Protein AF-A0A086MBV5-F1 (afdb_monomer)

Sequence (169 aa):
MARLFRSCCGSMPFGMGSEASQTHRSSRSASSKTVSSSSSEESWESSDAGDAEKSGGDYQPPNDTQVQLLAKRWIGHVQQRAAKIWSREQVMQMFETIARSVNFTEDPILGDPSPSAPCVQWHGDISQQQGLPVLLIQKPNNPSPTSTYVCRVLAFLFADDASLKLLKQ

Structure (mmCIF, N/CA/C/O backbone):
data_AF-A0A086MBV5-F1
#
_entry.id   AF-A0A086MBV5-F1
#
loop_
_atom_site.group_PDB
_atom_site.id
_atom_site.type_symbol
_atom_site.label_atom_id
_atom_site.label_alt_id
_atom_site.label_comp_id
_atom_site.label_asym_id
_atom_site.label_entity_id
_atom_site.label_seq_id
_atom_site.pdbx_PDB_ins_code
_atom_site.Cartn_x
_atom_site.Cartn_y
_atom_site.Cartn_z
_atom_site.occupancy
_atom_site.B_iso_or_equiv
_atom_site.auth_seq_id
_atom_site.auth_comp_id
_atom_site.auth_asym_id
_atom_site.auth_atom_id
_atom_site.pdbx_PDB_model_num
ATOM 1 N N . MET A 1 1 ? 26.807 17.600 -9.103 1.00 39.59 1 MET A N 1
ATOM 2 C CA . MET A 1 1 ? 25.678 17.403 -8.164 1.00 39.59 1 MET A CA 1
ATOM 3 C C . MET A 1 1 ? 25.469 15.906 -7.994 1.00 39.59 1 MET A C 1
ATOM 5 O O . MET A 1 1 ? 24.856 15.286 -8.852 1.00 39.59 1 MET A O 1
ATOM 9 N N . ALA A 1 2 ? 26.065 15.314 -6.960 1.00 33.62 2 ALA A N 1
ATOM 10 C CA . ALA A 1 2 ? 25.964 13.881 -6.702 1.00 33.62 2 ALA A CA 1
ATOM 11 C C . ALA A 1 2 ? 24.608 13.575 -6.049 1.00 33.62 2 ALA A C 1
ATOM 13 O O . ALA A 1 2 ? 24.299 14.107 -4.985 1.00 33.62 2 ALA A O 1
ATOM 14 N N . ARG A 1 3 ? 23.784 12.754 -6.707 1.00 42.66 3 ARG A N 1
ATOM 15 C CA . ARG A 1 3 ? 22.568 12.195 -6.109 1.00 42.66 3 ARG A CA 1
ATOM 16 C C . ARG A 1 3 ? 22.988 10.954 -5.331 1.00 42.66 3 ARG A C 1
ATOM 18 O O . ARG A 1 3 ? 23.407 9.967 -5.926 1.00 42.66 3 ARG A O 1
ATOM 25 N N . LEU A 1 4 ? 22.947 11.043 -4.006 1.00 44.50 4 LEU A N 1
ATOM 26 C CA . LEU A 1 4 ? 23.199 9.913 -3.120 1.00 44.50 4 LEU A CA 1
ATOM 27 C C . LEU A 1 4 ? 22.003 8.961 -3.209 1.00 44.50 4 LEU A C 1
ATOM 29 O O . LEU A 1 4 ? 20.923 9.268 -2.714 1.00 44.50 4 LEU A O 1
ATOM 33 N N . PHE A 1 5 ? 22.203 7.820 -3.862 1.00 46.66 5 PHE A N 1
ATOM 34 C CA . PHE A 1 5 ? 21.273 6.699 -3.840 1.00 46.66 5 PHE A CA 1
ATOM 35 C C . PHE A 1 5 ? 21.596 5.836 -2.621 1.00 46.66 5 PHE A C 1
ATOM 37 O O . PHE A 1 5 ? 22.710 5.333 -2.490 1.00 46.66 5 PHE A O 1
ATOM 44 N N . ARG A 1 6 ? 20.630 5.672 -1.716 1.00 47.72 6 ARG A N 1
ATOM 45 C CA . ARG A 1 6 ? 20.690 4.661 -0.659 1.00 47.72 6 ARG A CA 1
ATOM 46 C C . ARG A 1 6 ? 19.580 3.650 -0.904 1.00 47.72 6 ARG A C 1
ATOM 48 O O . ARG A 1 6 ? 18.407 3.996 -0.850 1.00 47.72 6 ARG A O 1
ATOM 55 N N . SER A 1 7 ? 19.985 2.413 -1.177 1.00 41.12 7 SER A N 1
ATOM 56 C CA . SER A 1 7 ? 19.135 1.233 -1.045 1.00 41.12 7 SER A CA 1
ATOM 57 C C . SER A 1 7 ? 18.804 1.061 0.439 1.00 41.12 7 SER A C 1
ATOM 59 O O . SER A 1 7 ? 19.705 0.991 1.278 1.00 41.12 7 SER A O 1
ATOM 61 N N . CYS A 1 8 ? 17.519 1.078 0.778 1.00 47.91 8 CYS A N 1
ATOM 62 C CA . CYS A 1 8 ? 17.040 1.003 2.154 1.00 47.91 8 CYS A CA 1
ATOM 63 C C . CYS A 1 8 ? 16.626 -0.429 2.507 1.00 47.91 8 CYS A C 1
ATOM 65 O O . CYS A 1 8 ? 15.453 -0.705 2.731 1.00 47.91 8 CYS A O 1
ATO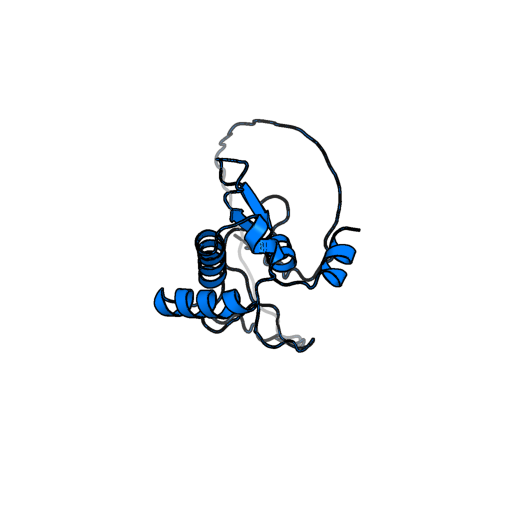M 67 N N . CYS A 1 9 ? 17.605 -1.325 2.620 1.00 49.25 9 CYS A N 1
ATOM 68 C CA . CYS A 1 9 ? 17.481 -2.509 3.467 1.00 49.25 9 CYS A CA 1
ATOM 69 C C . CYS A 1 9 ? 18.239 -2.216 4.767 1.00 49.25 9 CYS A C 1
ATOM 71 O O . CYS A 1 9 ? 19.453 -2.383 4.842 1.00 49.25 9 CYS A O 1
ATOM 73 N N . GLY A 1 10 ? 17.539 -1.699 5.778 1.00 36.69 10 GLY A N 1
ATOM 74 C CA . GLY A 1 10 ? 18.135 -1.404 7.079 1.00 36.69 10 GLY A CA 1
ATOM 75 C C . GLY A 1 10 ? 17.076 -1.095 8.131 1.00 36.69 10 GLY A C 1
ATOM 76 O O . GLY A 1 10 ? 16.299 -0.162 7.961 1.00 36.69 10 GLY A O 1
ATOM 77 N N . SER A 1 11 ? 17.057 -1.926 9.176 1.00 43.25 11 SER A N 1
ATOM 78 C CA . SER A 1 11 ? 16.317 -1.861 10.443 1.00 43.25 11 SER A CA 1
ATOM 79 C C . SER A 1 11 ? 15.465 -0.615 10.704 1.00 43.25 11 SER A C 1
ATOM 81 O O . SER A 1 11 ? 15.981 0.493 10.835 1.00 43.25 11 SER A O 1
ATOM 83 N N . MET A 1 12 ? 14.158 -0.820 10.907 1.00 51.97 12 MET A N 1
ATOM 84 C CA . MET A 1 12 ? 13.268 0.216 11.437 1.00 51.97 12 MET A CA 1
ATOM 85 C C . MET A 1 12 ? 13.680 0.591 12.873 1.00 51.97 12 MET A C 1
ATOM 87 O O . MET A 1 12 ? 13.703 -0.293 13.731 1.00 51.97 12 MET A O 1
ATOM 91 N N . PRO A 1 13 ? 13.937 1.873 13.189 1.00 50.38 13 PRO A N 1
ATOM 92 C CA . PRO A 1 13 ? 14.032 2.319 14.566 1.00 50.38 13 PRO A CA 1
ATOM 93 C C . PRO A 1 13 ? 12.626 2.690 15.052 1.00 50.38 13 PRO A C 1
ATOM 95 O O . PRO A 1 13 ? 12.074 3.736 14.705 1.00 50.38 13 PRO A O 1
ATOM 98 N N . PHE A 1 14 ? 12.028 1.834 15.877 1.00 46.91 14 PHE A N 1
ATOM 99 C CA . PHE A 1 14 ? 10.990 2.284 16.798 1.00 46.91 14 PHE A CA 1
ATOM 100 C C . PHE A 1 14 ? 11.677 3.135 17.873 1.00 46.91 14 PHE A C 1
ATOM 102 O O . PHE A 1 14 ? 12.350 2.616 18.757 1.00 46.91 14 PHE A O 1
ATOM 109 N N . GLY A 1 15 ? 11.569 4.458 17.747 1.00 34.94 15 GLY A N 1
ATOM 110 C CA . GLY A 1 15 ? 12.156 5.420 18.676 1.00 34.94 15 GLY A CA 1
ATOM 111 C C . GLY A 1 15 ? 11.220 6.603 18.892 1.00 34.94 15 GLY A C 1
ATOM 112 O O . GLY A 1 15 ? 10.938 7.361 17.969 1.00 34.94 15 GLY A O 1
ATOM 113 N N . MET A 1 16 ? 10.716 6.710 20.117 1.00 42.84 16 MET A N 1
ATOM 114 C CA . MET A 1 16 ? 9.857 7.770 20.643 1.00 42.84 16 MET A CA 1
ATOM 115 C C . MET A 1 16 ? 10.677 9.062 20.819 1.00 42.84 16 MET A C 1
ATOM 117 O O . MET A 1 16 ? 11.766 9.009 21.384 1.00 42.84 16 MET A O 1
ATOM 121 N N . GLY A 1 17 ? 10.179 10.216 20.365 1.00 34.12 17 GLY A N 1
ATOM 122 C CA . GLY A 1 17 ? 10.874 11.494 20.549 1.00 34.12 17 GLY A CA 1
ATOM 123 C C . GLY A 1 17 ? 9.987 12.703 20.263 1.00 34.12 17 GLY A C 1
ATOM 124 O O . GLY A 1 17 ? 9.521 12.884 19.141 1.00 34.12 17 GLY A O 1
ATOM 125 N N . SER A 1 18 ? 9.735 13.486 21.309 1.00 37.81 18 SER A N 1
ATOM 126 C CA . SER A 1 18 ? 8.906 14.691 21.352 1.00 37.81 18 SER A CA 1
ATOM 127 C C . SER A 1 18 ? 9.547 15.921 20.692 1.00 37.81 18 SER A C 1
ATOM 129 O O . SER A 1 18 ? 10.763 16.047 20.663 1.00 37.81 18 SER A O 1
ATOM 131 N N . GLU A 1 19 ? 8.661 16.827 20.259 1.00 36.31 19 GLU A N 1
ATOM 132 C CA . GLU A 1 19 ? 8.726 18.301 20.313 1.00 36.31 19 GLU A CA 1
ATOM 133 C C . GLU A 1 19 ? 9.969 19.043 19.778 1.00 36.31 19 GLU A C 1
ATOM 135 O O . GLU A 1 19 ? 11.068 18.923 20.302 1.00 36.31 19 GLU A O 1
ATOM 140 N N . ALA A 1 20 ? 9.756 19.923 18.792 1.00 36.28 20 ALA A N 1
ATOM 141 C CA . ALA A 1 20 ? 9.983 21.373 18.915 1.00 36.28 20 ALA A CA 1
ATOM 142 C C . ALA A 1 20 ? 10.005 22.039 17.529 1.00 36.28 20 ALA A C 1
ATOM 144 O O . ALA A 1 20 ? 10.805 21.718 16.652 1.00 36.28 20 ALA A O 1
ATOM 145 N N . SER A 1 21 ? 9.114 23.012 17.363 1.00 40.38 21 SER A N 1
ATOM 146 C CA . SER A 1 21 ? 9.119 24.014 16.300 1.00 40.38 21 SER A CA 1
ATOM 147 C C . SER A 1 21 ? 10.435 24.792 16.288 1.00 40.38 21 SER A C 1
ATOM 149 O O . SER A 1 21 ? 10.862 25.243 17.347 1.00 40.38 21 SER A O 1
ATOM 151 N N . GLN A 1 22 ? 11.020 25.050 15.112 1.00 37.84 22 GLN A N 1
ATOM 152 C CA . GLN A 1 22 ? 11.966 26.157 14.938 1.00 37.84 22 GLN A CA 1
ATOM 153 C C . GLN A 1 22 ? 12.097 26.609 13.474 1.00 37.84 22 GLN A C 1
ATOM 155 O O . GLN A 1 22 ? 12.186 25.821 12.537 1.00 37.84 22 GLN A O 1
ATOM 160 N N . THR A 1 23 ? 12.066 27.929 13.321 1.00 40.44 23 THR A N 1
ATOM 161 C CA . THR A 1 23 ? 11.995 28.751 12.109 1.00 40.44 23 THR A CA 1
ATOM 162 C C . THR A 1 23 ? 13.334 29.434 11.831 1.00 40.44 23 THR A C 1
ATOM 164 O O . THR A 1 23 ? 13.673 30.320 12.601 1.00 40.44 23 THR A O 1
ATOM 167 N N . HIS A 1 24 ? 14.040 29.173 10.723 1.00 32.94 24 HIS A N 1
ATOM 168 C CA . HIS A 1 24 ? 15.132 30.046 10.227 1.00 32.94 24 HIS A CA 1
ATOM 169 C C . HIS A 1 24 ? 15.239 29.885 8.694 1.00 32.94 24 HIS A C 1
ATOM 171 O O . HIS A 1 24 ? 15.395 28.773 8.210 1.00 32.94 24 HIS A O 1
ATOM 177 N N . ARG A 1 25 ? 14.864 30.865 7.860 1.00 31.78 25 ARG A N 1
ATOM 178 C CA . ARG A 1 25 ? 15.499 32.151 7.485 1.00 31.78 25 ARG A CA 1
ATOM 179 C C . ARG A 1 25 ? 16.724 31.989 6.566 1.00 31.78 25 ARG A C 1
ATOM 181 O O . ARG A 1 25 ? 17.754 31.460 6.956 1.00 31.78 25 ARG A O 1
ATOM 188 N N . SER A 1 26 ? 16.557 32.507 5.349 1.00 37.03 26 SER A N 1
ATOM 189 C CA . SER A 1 26 ? 17.490 32.558 4.221 1.00 37.03 26 SER A CA 1
ATOM 190 C C . SER A 1 26 ? 18.769 33.359 4.479 1.00 37.03 26 SER A C 1
ATOM 192 O O . SER A 1 26 ? 18.725 34.411 5.118 1.00 37.03 26 SER A O 1
ATOM 194 N N . SER A 1 27 ? 19.861 32.970 3.815 1.00 40.00 27 SER A N 1
ATOM 195 C CA . SER A 1 27 ? 20.964 33.871 3.460 1.00 40.00 27 SER A CA 1
ATOM 196 C C . SER A 1 27 ? 21.623 33.461 2.133 1.00 40.00 27 SER A C 1
ATOM 198 O O . SER A 1 27 ? 21.818 32.288 1.831 1.00 40.00 27 SER A O 1
ATOM 200 N N . ARG A 1 28 ? 21.896 34.483 1.313 1.00 40.91 28 ARG A N 1
ATOM 201 C CA . ARG A 1 28 ? 22.626 34.459 0.03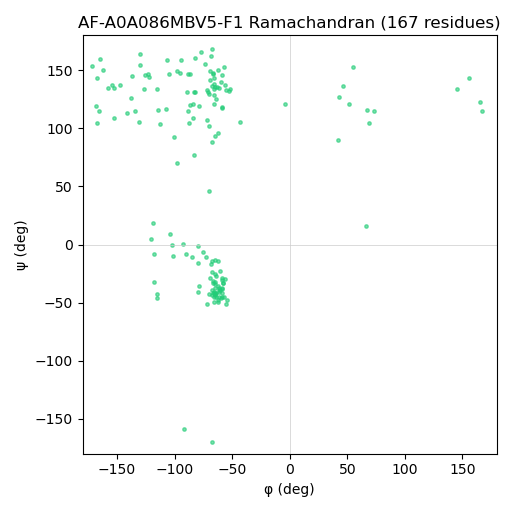7 1.00 40.91 28 ARG A CA 1
ATOM 202 C C . ARG A 1 28 ? 24.073 34.877 0.318 1.00 40.91 28 ARG A C 1
ATOM 204 O O . ARG A 1 28 ? 24.265 35.781 1.129 1.00 40.91 28 ARG A O 1
ATOM 211 N N . SER A 1 29 ? 25.041 34.369 -0.440 1.00 35.47 29 SER A N 1
ATOM 212 C CA . SER A 1 29 ? 26.327 35.050 -0.661 1.00 35.47 29 SER A CA 1
ATOM 213 C C . SER A 1 29 ? 27.057 34.488 -1.885 1.00 35.47 29 SER A C 1
ATOM 215 O O . SER A 1 29 ? 26.847 33.351 -2.298 1.00 35.47 29 SER A O 1
ATOM 217 N N . ALA A 1 30 ? 27.828 35.369 -2.518 1.00 35.72 30 ALA A N 1
ATOM 218 C CA . ALA A 1 30 ? 28.318 35.301 -3.886 1.00 35.72 30 ALA A CA 1
ATOM 219 C C . ALA A 1 30 ? 29.820 34.963 -3.987 1.00 35.72 30 ALA A C 1
ATOM 221 O O . ALA A 1 30 ? 30.577 35.232 -3.064 1.00 35.72 30 ALA A O 1
ATOM 222 N N . SER A 1 31 ? 30.195 34.458 -5.170 1.00 36.84 31 SER A N 1
ATOM 223 C CA . SER A 1 31 ? 31.417 34.692 -5.967 1.00 36.84 31 SER A CA 1
ATOM 224 C C . SER A 1 31 ? 32.806 34.753 -5.311 1.00 36.84 31 SER A C 1
ATOM 226 O O . SER A 1 31 ? 33.100 35.682 -4.568 1.00 36.84 31 SER A O 1
ATOM 228 N N . SER A 1 32 ? 33.752 33.944 -5.816 1.00 37.34 32 SER A N 1
ATOM 229 C CA . SER A 1 32 ? 35.041 34.424 -6.378 1.00 37.34 32 SER A CA 1
ATOM 230 C C . SER A 1 32 ? 35.844 33.306 -7.078 1.00 37.34 32 SER A C 1
ATOM 232 O O . SER A 1 32 ? 35.654 32.123 -6.821 1.00 37.34 32 SER A O 1
ATOM 234 N N . LYS A 1 33 ? 36.673 33.733 -8.040 1.00 38.34 33 LYS A N 1
ATOM 235 C CA . LYS A 1 33 ? 37.455 32.997 -9.058 1.00 38.34 33 LYS A CA 1
ATOM 236 C C . LYS A 1 33 ? 38.895 32.720 -8.589 1.00 38.34 33 LYS A C 1
ATOM 238 O O . LYS A 1 33 ? 39.366 33.542 -7.819 1.00 38.34 33 LYS A O 1
ATOM 243 N N . THR A 1 34 ? 39.579 31.719 -9.182 1.00 31.58 34 THR A N 1
ATOM 244 C CA . THR A 1 34 ? 40.948 31.735 -9.814 1.00 31.58 34 THR A CA 1
ATOM 245 C C . THR A 1 34 ? 41.435 30.283 -10.070 1.00 31.58 34 THR A C 1
ATOM 247 O O . THR A 1 34 ? 41.356 29.487 -9.145 1.00 31.58 34 THR A O 1
ATOM 250 N N . VAL A 1 35 ? 41.631 29.809 -11.321 1.00 36.59 35 VAL A N 1
ATOM 251 C CA . VAL A 1 35 ? 42.896 29.593 -12.114 1.00 36.59 35 VAL A CA 1
ATOM 252 C C . VAL A 1 35 ? 44.036 28.892 -11.323 1.00 36.59 35 VAL A C 1
ATOM 254 O O . VAL A 1 35 ? 44.245 29.264 -10.181 1.00 36.59 35 VAL A O 1
ATOM 257 N N . SER A 1 36 ? 44.833 27.901 -11.759 1.00 37.34 36 SER A N 1
ATOM 258 C CA . SER A 1 36 ? 45.232 27.315 -13.056 1.00 37.34 36 SER A CA 1
ATOM 259 C C . SER A 1 36 ? 45.904 25.940 -12.818 1.00 37.34 36 SER A C 1
ATOM 261 O O . SER A 1 36 ? 46.474 25.731 -11.751 1.00 37.34 36 SER A O 1
ATOM 263 N N . SER A 1 37 ? 45.960 25.074 -13.837 1.00 36.22 37 SER A N 1
ATOM 264 C CA . SER A 1 37 ? 47.166 24.379 -14.359 1.00 36.22 37 SER A CA 1
ATOM 265 C C . SER A 1 37 ? 46.856 22.962 -14.861 1.00 36.22 37 SER A C 1
ATOM 267 O O . SER A 1 37 ? 46.124 22.198 -14.242 1.00 36.22 37 SER A O 1
ATOM 269 N N . SER A 1 38 ? 47.382 22.663 -16.044 1.00 35.66 38 SER A N 1
ATOM 270 C CA . SER A 1 38 ? 47.115 21.488 -16.870 1.00 35.66 38 SER A CA 1
ATOM 271 C C . SER A 1 38 ? 48.434 20.974 -17.440 1.00 35.66 38 SER A C 1
ATOM 273 O O . SER A 1 38 ? 49.146 21.771 -18.046 1.00 35.66 38 SER A O 1
ATOM 275 N N . SER A 1 39 ? 48.713 19.687 -17.218 1.00 34.50 39 SER A N 1
ATOM 276 C CA . SER A 1 39 ? 49.613 18.729 -17.908 1.00 34.50 39 SER A CA 1
ATOM 277 C C . SER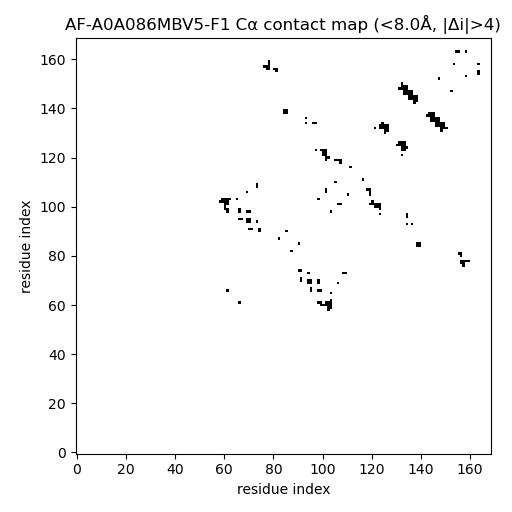 A 1 39 ? 49.959 17.649 -16.866 1.00 34.50 39 SER A C 1
ATOM 279 O O . SER A 1 39 ? 50.098 17.986 -15.698 1.00 34.50 39 SER A O 1
ATOM 281 N N . SER A 1 40 ? 50.111 16.357 -17.130 1.00 32.47 40 SER A N 1
ATOM 282 C CA . SER A 1 40 ? 50.319 15.608 -18.363 1.00 32.47 40 SER A CA 1
ATOM 283 C C . SER A 1 40 ? 50.098 14.113 -18.057 1.00 32.47 40 SER A C 1
ATOM 285 O O . SER A 1 40 ? 50.477 13.659 -16.983 1.00 32.47 40 SER A O 1
ATOM 287 N N . GLU A 1 41 ? 49.505 13.425 -19.032 1.00 34.41 41 GLU A N 1
ATOM 288 C CA . GLU A 1 41 ? 49.694 12.036 -19.491 1.00 34.41 41 GLU A CA 1
ATOM 289 C C . GLU A 1 41 ? 49.582 10.784 -18.586 1.00 34.41 41 GLU A C 1
ATOM 291 O O . GLU A 1 41 ? 49.724 10.762 -17.369 1.00 34.41 41 GLU A O 1
ATOM 296 N N . GLU A 1 42 ? 49.216 9.742 -19.325 1.00 37.06 42 GLU A N 1
ATOM 297 C CA . GLU A 1 42 ? 48.719 8.392 -19.076 1.00 37.06 42 GLU A CA 1
ATOM 298 C C . GLU A 1 42 ? 49.541 7.421 -18.207 1.00 37.06 42 GLU A C 1
ATOM 300 O O . GLU A 1 42 ? 50.767 7.416 -18.205 1.00 37.06 42 GLU A O 1
ATOM 305 N N . SER A 1 43 ? 48.837 6.476 -17.565 1.00 32.66 43 SER A N 1
ATOM 306 C CA . SER A 1 43 ? 49.386 5.157 -17.228 1.00 32.66 43 SER A CA 1
ATOM 307 C C . SER A 1 43 ? 48.265 4.114 -17.135 1.00 32.66 43 SER A C 1
ATOM 309 O O . SER A 1 43 ? 47.192 4.380 -16.591 1.00 32.66 43 SER A O 1
ATOM 311 N N . TRP A 1 44 ? 48.514 2.956 -17.739 1.00 35.19 44 TRP A N 1
ATOM 312 C CA . TRP A 1 44 ? 47.562 1.894 -18.048 1.00 35.19 44 TRP A CA 1
ATOM 313 C C . TRP A 1 44 ? 47.394 0.875 -16.906 1.00 35.19 44 TRP A C 1
ATOM 315 O O . TRP A 1 44 ? 48.353 0.517 -16.234 1.00 35.19 44 TRP A O 1
ATOM 325 N N . GLU A 1 45 ? 46.162 0.368 -16.807 1.00 39.41 45 GLU A N 1
ATOM 326 C CA . GLU A 1 45 ? 45.749 -0.977 -16.374 1.00 39.41 45 GLU A CA 1
ATOM 327 C C . GLU A 1 45 ? 45.949 -1.424 -14.906 1.00 39.41 45 GLU A C 1
ATOM 329 O O . GLU A 1 45 ? 47.046 -1.680 -14.412 1.00 39.41 45 GLU A O 1
ATOM 334 N N . SER A 1 46 ? 44.823 -1.673 -14.228 1.00 38.91 46 SER A N 1
ATOM 335 C CA . SER A 1 46 ? 44.687 -2.821 -13.326 1.00 38.91 46 SER A CA 1
ATOM 336 C C . SER A 1 46 ? 43.229 -3.241 -13.187 1.00 38.91 46 SER A C 1
ATOM 338 O O . SER A 1 46 ? 42.316 -2.420 -13.109 1.00 38.91 46 SER A O 1
ATOM 340 N N . SER A 1 47 ? 43.068 -4.554 -13.220 1.00 44.06 47 SER A N 1
ATOM 341 C CA . SER A 1 47 ? 41.859 -5.314 -13.483 1.00 44.06 47 SER A CA 1
ATOM 342 C C . SER A 1 47 ? 40.929 -5.490 -12.281 1.00 44.06 47 SER A C 1
ATOM 344 O O . SER A 1 47 ? 41.357 -5.463 -11.132 1.00 44.06 47 SER A O 1
ATOM 346 N N . ASP A 1 48 ? 39.685 -5.812 -12.639 1.00 43.84 48 ASP A N 1
ATOM 347 C CA . ASP A 1 48 ? 38.755 -6.726 -11.964 1.00 43.84 48 ASP A CA 1
ATOM 348 C C . ASP A 1 48 ? 38.175 -6.327 -10.595 1.00 43.84 48 ASP A C 1
ATOM 350 O O . ASP A 1 48 ? 38.802 -6.471 -9.550 1.00 43.84 48 ASP A O 1
ATOM 354 N N . ALA A 1 49 ? 36.902 -5.913 -10.617 1.00 43.47 49 ALA A N 1
ATOM 355 C CA . ALA A 1 49 ? 35.881 -6.450 -9.717 1.00 43.47 49 ALA A CA 1
ATOM 356 C C . ALA A 1 49 ? 34.482 -6.024 -10.195 1.00 43.47 49 ALA A C 1
ATOM 358 O O . ALA A 1 49 ? 34.083 -4.876 -10.017 1.00 43.47 49 ALA A O 1
ATOM 359 N N . GLY A 1 50 ? 33.759 -6.978 -10.788 1.00 39.69 50 GLY A N 1
ATOM 360 C CA . GLY A 1 50 ? 32.295 -7.063 -10.839 1.00 39.69 50 GLY A CA 1
ATOM 361 C C . GLY A 1 50 ? 31.522 -5.769 -11.091 1.00 39.69 50 GLY A C 1
ATOM 362 O O . GLY A 1 50 ? 31.060 -5.127 -10.147 1.00 39.69 50 GLY A O 1
ATOM 363 N N . ASP A 1 51 ? 31.272 -5.466 -12.366 1.00 36.88 51 ASP A N 1
ATOM 364 C CA . ASP A 1 51 ? 30.153 -4.607 -12.748 1.00 36.88 51 ASP A CA 1
ATOM 365 C C . ASP A 1 51 ? 28.864 -5.322 -12.318 1.00 36.88 51 ASP A C 1
ATOM 367 O O . ASP A 1 51 ? 28.387 -6.260 -12.957 1.00 36.88 51 ASP A O 1
ATOM 371 N N . ALA A 1 52 ? 28.361 -4.953 -11.139 1.00 46.09 52 ALA A N 1
ATOM 372 C CA . ALA A 1 52 ? 27.008 -5.264 -10.730 1.00 46.09 52 ALA A CA 1
ATOM 373 C C . ALA A 1 52 ? 26.097 -4.513 -11.696 1.00 46.09 52 ALA A C 1
ATOM 375 O O . ALA A 1 52 ? 25.818 -3.327 -11.502 1.00 46.09 52 ALA A O 1
ATOM 376 N N . GLU A 1 53 ? 25.709 -5.222 -12.755 1.00 40.03 53 GLU A N 1
ATOM 377 C CA . GLU A 1 53 ? 24.779 -4.791 -13.779 1.00 40.03 53 GLU A CA 1
ATOM 378 C C . GLU A 1 53 ? 23.600 -4.105 -13.089 1.00 40.03 53 GLU A C 1
ATOM 380 O O . GLU A 1 53 ? 22.779 -4.713 -12.397 1.00 40.03 53 GLU A O 1
ATOM 385 N N . LYS A 1 54 ? 23.591 -2.778 -13.190 1.00 46.34 54 LYS A N 1
ATOM 386 C CA . LYS A 1 54 ? 22.570 -1.915 -12.626 1.00 46.34 54 LYS A CA 1
ATOM 387 C C . LYS A 1 54 ? 21.290 -2.198 -13.399 1.00 46.34 54 LYS A C 1
ATOM 389 O O . LYS A 1 54 ? 20.990 -1.505 -14.367 1.00 46.34 54 LYS A O 1
ATOM 394 N N . SER A 1 55 ? 20.514 -3.178 -12.945 1.00 48.12 55 SER A N 1
ATOM 395 C CA . SER A 1 55 ? 19.145 -3.448 -13.397 1.00 48.12 55 SER A CA 1
ATOM 396 C C . SER A 1 55 ? 18.194 -2.340 -12.916 1.00 48.12 55 SER A C 1
ATOM 398 O O . SER A 1 55 ? 17.138 -2.591 -12.351 1.00 48.12 55 SER A O 1
ATOM 400 N N . GLY A 1 56 ? 18.587 -1.077 -13.077 1.00 50.66 56 GLY A N 1
ATOM 401 C CA . GLY A 1 56 ? 17.699 0.060 -12.930 1.00 50.66 56 GLY A CA 1
ATOM 402 C C . GLY A 1 56 ? 16.969 0.227 -14.246 1.00 50.66 56 GLY A C 1
ATOM 403 O O . GLY A 1 56 ? 17.361 1.076 -15.042 1.00 50.66 56 GLY A O 1
ATOM 404 N N . GLY A 1 57 ? 15.963 -0.614 -14.493 1.00 63.34 57 GLY A N 1
ATOM 405 C CA . GLY A 1 57 ? 15.022 -0.355 -15.574 1.00 63.34 57 GLY A CA 1
ATOM 406 C C . GLY A 1 57 ? 14.474 1.059 -15.404 1.00 63.34 57 GLY A C 1
ATOM 407 O O . GLY A 1 57 ? 14.120 1.454 -14.290 1.00 63.34 57 GLY A O 1
ATOM 408 N N . ASP A 1 58 ? 14.469 1.846 -16.480 1.00 82.88 58 ASP A N 1
ATOM 409 C CA . ASP A 1 58 ? 13.919 3.196 -16.438 1.00 82.88 58 ASP A CA 1
ATOM 410 C C . ASP A 1 58 ? 12.505 3.161 -15.849 1.00 82.88 58 ASP A C 1
ATOM 412 O O . ASP A 1 58 ? 11.685 2.303 -16.191 1.00 82.88 58 ASP A O 1
ATOM 416 N N . TYR A 1 59 ? 12.229 4.083 -14.925 1.00 88.94 59 TYR A N 1
ATOM 417 C CA . TYR A 1 59 ? 10.923 4.178 -14.289 1.00 88.94 59 TYR A CA 1
ATOM 418 C C . TYR A 1 59 ? 9.846 4.415 -15.348 1.00 88.94 59 TYR A C 1
ATOM 420 O O . TYR A 1 59 ? 9.851 5.441 -16.033 1.00 88.94 59 TYR A O 1
ATOM 428 N N . GLN A 1 60 ? 8.909 3.476 -15.449 1.00 92.44 60 GLN A N 1
ATOM 429 C CA . GLN A 1 60 ? 7.756 3.582 -16.331 1.00 92.44 60 GLN A CA 1
ATOM 430 C C . GLN A 1 60 ? 6.490 3.704 -15.475 1.00 92.44 60 GLN A C 1
ATOM 432 O O . GLN A 1 60 ? 6.049 2.712 -14.886 1.00 92.44 60 GLN A O 1
ATOM 437 N N . PRO A 1 61 ? 5.912 4.916 -15.361 1.00 91.62 61 PRO A N 1
ATOM 438 C CA . PRO A 1 61 ? 4.714 5.117 -14.563 1.00 91.62 61 PRO A CA 1
ATOM 439 C C . PRO A 1 61 ? 3.527 4.364 -15.186 1.00 91.62 61 PRO A C 1
ATOM 441 O O . PRO A 1 61 ? 3.348 4.409 -16.408 1.00 91.62 61 PRO A O 1
ATOM 444 N N . PRO A 1 62 ? 2.683 3.705 -14.376 1.00 93.50 62 PRO A N 1
ATOM 445 C CA . PRO A 1 62 ? 1.489 3.046 -14.880 1.00 93.50 62 PRO A CA 1
ATOM 446 C C . PRO A 1 62 ? 0.446 4.057 -15.361 1.00 93.50 62 PRO A C 1
ATOM 448 O O . PRO A 1 62 ? 0.308 5.156 -14.818 1.00 93.50 62 PRO A O 1
ATOM 451 N N . ASN A 1 63 ? -0.337 3.665 -16.365 1.00 96.12 63 ASN A N 1
ATOM 452 C CA . ASN A 1 63 ? -1.488 4.446 -16.820 1.00 96.12 63 ASN A CA 1
ATOM 453 C C . ASN A 1 63 ? -2.697 4.286 -15.875 1.00 96.12 63 ASN A C 1
ATOM 455 O O . ASN A 1 63 ? -2.760 3.352 -15.075 1.00 96.12 63 ASN A O 1
ATOM 459 N N . ASP A 1 64 ? -3.706 5.153 -16.000 1.00 96.81 64 ASP A N 1
ATOM 460 C CA . ASP A 1 64 ? -4.866 5.155 -15.092 1.00 96.81 64 ASP A CA 1
ATOM 461 C C . ASP A 1 64 ? -5.635 3.826 -15.060 1.00 96.81 64 ASP A C 1
ATOM 463 O O . ASP A 1 64 ? -6.146 3.420 -14.015 1.00 96.81 64 ASP A O 1
ATOM 467 N N . THR A 1 65 ? -5.696 3.108 -16.185 1.00 96.31 65 THR A N 1
ATOM 468 C CA . THR A 1 65 ? -6.375 1.805 -16.243 1.00 96.31 65 THR A CA 1
ATOM 469 C C . THR A 1 65 ? -5.597 0.749 -15.459 1.00 96.31 65 THR A C 1
ATOM 471 O O . THR A 1 65 ? -6.192 -0.019 -14.701 1.00 96.31 65 THR A O 1
ATOM 474 N N . GLN A 1 66 ? -4.268 0.733 -15.589 1.00 95.12 66 GLN A N 1
ATOM 475 C CA . GLN A 1 66 ? -3.377 -0.152 -14.832 1.00 95.12 66 GLN A CA 1
ATOM 476 C C . GLN A 1 66 ? -3.430 0.157 -13.334 1.00 95.12 66 GLN A C 1
ATOM 478 O O . GLN A 1 66 ? -3.585 -0.761 -12.528 1.00 95.12 66 GLN A O 1
ATOM 483 N N . VAL A 1 67 ? -3.389 1.442 -12.969 1.00 96.94 67 VAL A N 1
ATOM 484 C CA . VAL A 1 67 ? -3.521 1.916 -11.584 1.00 96.94 67 VAL A CA 1
ATOM 485 C C . VAL A 1 67 ? -4.817 1.405 -10.958 1.00 96.94 67 VAL A C 1
ATOM 487 O O . VAL A 1 67 ? -4.794 0.796 -9.888 1.00 96.94 67 VAL A O 1
ATOM 490 N N . GLN A 1 68 ? -5.952 1.593 -11.638 1.00 96.25 68 GLN A N 1
ATOM 491 C CA . GLN A 1 68 ? -7.242 1.123 -11.134 1.00 96.25 68 GLN A CA 1
ATOM 492 C C . GLN A 1 68 ? -7.314 -0.403 -11.041 1.00 96.25 68 GLN A C 1
ATOM 494 O O . GLN A 1 68 ? -7.929 -0.928 -10.111 1.00 96.25 68 GLN A O 1
ATOM 499 N N . LEU A 1 69 ? -6.722 -1.126 -11.994 1.00 95.06 69 LEU A N 1
ATOM 500 C CA . LEU A 1 69 ? -6.729 -2.587 -12.002 1.00 95.06 69 LEU A CA 1
ATOM 501 C C . LEU A 1 69 ? -5.907 -3.161 -10.841 1.00 95.06 69 LEU A C 1
ATOM 503 O O . LEU A 1 69 ? -6.394 -4.059 -10.152 1.00 95.06 69 LEU A O 1
ATOM 507 N N . LEU A 1 70 ? -4.719 -2.608 -10.575 1.00 94.81 70 LEU A N 1
ATOM 508 C CA . LEU A 1 70 ? -3.902 -2.963 -9.409 1.00 94.81 70 LEU A CA 1
ATOM 509 C C . LEU A 1 70 ? -4.626 -2.633 -8.100 1.00 94.81 70 LEU A C 1
ATOM 511 O O . LEU A 1 70 ? -4.801 -3.509 -7.254 1.00 94.81 70 LEU A O 1
ATOM 515 N N . ALA A 1 71 ? -5.157 -1.415 -7.967 1.00 95.69 71 ALA A N 1
ATOM 516 C CA . ALA A 1 71 ? -5.880 -1.006 -6.764 1.00 95.69 71 ALA A CA 1
ATOM 517 C C . ALA A 1 71 ? -7.099 -1.904 -6.476 1.00 95.69 71 ALA A C 1
ATOM 519 O O . ALA A 1 71 ? -7.324 -2.325 -5.337 1.00 95.69 71 ALA A O 1
ATOM 520 N N . LYS A 1 72 ? -7.864 -2.264 -7.518 1.00 95.56 72 LYS A N 1
ATOM 521 C CA . LYS A 1 72 ? -8.994 -3.200 -7.408 1.00 95.56 72 LYS A CA 1
ATOM 522 C C . LYS A 1 72 ? -8.553 -4.616 -7.054 1.00 95.56 72 LYS A C 1
ATOM 524 O O . LYS A 1 72 ? -9.314 -5.314 -6.394 1.00 95.56 72 LYS A O 1
ATOM 529 N N . ARG A 1 73 ? -7.366 -5.056 -7.474 1.00 95.44 73 ARG A N 1
ATOM 530 C CA . ARG A 1 73 ? -6.832 -6.371 -7.099 1.00 95.44 73 ARG A CA 1
ATOM 531 C C . ARG A 1 73 ? -6.544 -6.424 -5.600 1.00 95.44 73 ARG A C 1
ATOM 533 O O . ARG A 1 73 ? -6.950 -7.370 -4.933 1.00 95.44 73 ARG A O 1
ATOM 540 N N . TRP A 1 74 ? -5.920 -5.384 -5.053 1.00 96.75 74 TRP A N 1
ATOM 541 C CA . TRP A 1 74 ? -5.516 -5.356 -3.647 1.00 96.75 74 TRP A CA 1
ATOM 542 C C . TRP A 1 74 ? -6.692 -5.264 -2.664 1.00 96.75 74 TRP A C 1
ATOM 544 O O . TRP A 1 74 ? -6.603 -5.801 -1.562 1.00 96.75 74 TRP A O 1
ATOM 554 N N . ILE A 1 75 ? -7.823 -4.657 -3.052 1.00 94.50 75 ILE A N 1
ATOM 555 C CA . ILE A 1 75 ? -8.977 -4.468 -2.149 1.00 94.50 75 ILE A CA 1
ATOM 556 C C . ILE A 1 75 ? -9.541 -5.779 -1.587 1.00 94.50 75 ILE A C 1
ATOM 558 O O . ILE A 1 75 ? -10.038 -5.794 -0.463 1.00 94.50 75 ILE A O 1
ATOM 562 N N . GLY A 1 76 ? -9.445 -6.881 -2.339 1.00 91.62 76 GLY A N 1
ATOM 563 C CA . GLY A 1 76 ? -9.929 -8.195 -1.909 1.00 91.62 76 GLY A CA 1
ATOM 564 C C . GLY A 1 76 ? -9.121 -8.807 -0.763 1.00 91.62 76 GLY A C 1
ATOM 565 O O . GLY A 1 76 ? -9.611 -9.711 -0.094 1.00 91.62 76 GLY A O 1
ATOM 566 N N . HIS A 1 77 ? -7.915 -8.296 -0.514 1.00 94.69 77 HIS A N 1
ATOM 567 C CA . HIS A 1 77 ? -6.997 -8.8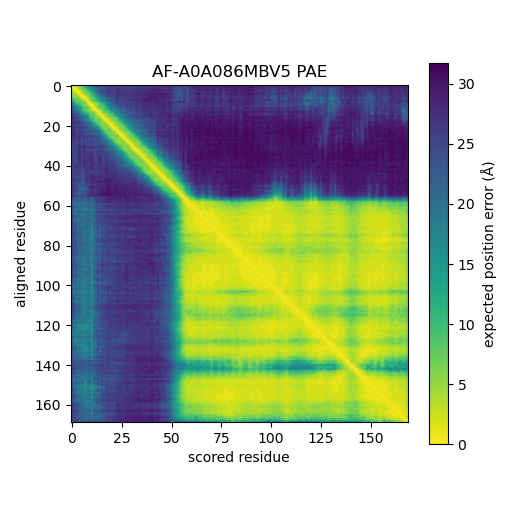00 0.510 1.00 94.69 77 HIS A CA 1
ATOM 568 C C . HIS A 1 77 ? -6.983 -7.934 1.776 1.00 94.69 77 HIS A C 1
ATOM 570 O O . HIS A 1 77 ? -6.264 -8.233 2.728 1.00 94.69 77 HIS A O 1
ATOM 576 N N . VAL A 1 78 ? -7.767 -6.853 1.801 1.00 95.88 78 VAL A N 1
ATOM 577 C CA . VAL A 1 78 ? -7.818 -5.942 2.944 1.00 95.88 78 VAL A CA 1
ATOM 578 C C . VAL A 1 78 ? -8.521 -6.598 4.125 1.00 95.88 78 VAL A C 1
ATOM 580 O O . VAL A 1 78 ? -9.629 -7.124 4.020 1.00 95.88 78 VAL A O 1
ATOM 583 N N . GLN A 1 79 ? -7.888 -6.504 5.287 1.00 96.06 79 GLN A N 1
ATOM 584 C CA . GLN A 1 79 ? -8.401 -7.031 6.542 1.00 96.06 79 GLN A CA 1
ATOM 585 C C . GLN A 1 79 ? -9.625 -6.238 7.012 1.00 96.06 79 GLN A C 1
ATOM 587 O O . GLN A 1 79 ? -9.655 -5.006 6.960 1.00 96.06 79 GLN A O 1
ATOM 592 N N . GLN A 1 80 ? -10.618 -6.937 7.568 1.00 93.56 80 GLN A N 1
ATOM 593 C CA . GLN A 1 80 ? -11.908 -6.349 7.964 1.00 93.56 80 GLN A CA 1
ATOM 594 C C . GLN A 1 80 ? -11.778 -5.167 8.936 1.00 93.56 80 GLN A C 1
ATOM 596 O O . GLN A 1 80 ? -12.598 -4.251 8.929 1.00 93.56 80 GLN A O 1
ATOM 601 N N . ARG A 1 81 ? -10.730 -5.147 9.768 1.00 93.44 81 ARG A N 1
ATOM 602 C CA . ARG A 1 81 ? -10.461 -4.040 10.699 1.00 93.44 81 ARG A CA 1
ATOM 603 C C . ARG A 1 81 ? -10.277 -2.690 10.000 1.00 93.44 81 ARG A C 1
ATOM 605 O O . ARG A 1 81 ? -10.601 -1.671 10.603 1.00 93.44 81 ARG A O 1
ATOM 612 N N . ALA A 1 82 ? -9.795 -2.665 8.756 1.00 91.94 82 ALA A N 1
ATOM 613 C CA . ALA A 1 82 ? -9.604 -1.424 8.013 1.00 91.94 82 ALA A CA 1
ATOM 614 C C . ALA A 1 82 ? -10.932 -0.717 7.722 1.00 91.94 82 ALA A C 1
ATOM 616 O O . ALA A 1 82 ? -11.002 0.508 7.823 1.00 91.94 82 ALA A O 1
ATOM 617 N N . ALA A 1 83 ? -12.001 -1.487 7.492 1.00 89.12 83 ALA A N 1
ATOM 618 C CA . ALA A 1 83 ? -13.349 -0.966 7.270 1.00 89.12 83 ALA A CA 1
ATOM 619 C C . ALA A 1 83 ? -13.937 -0.244 8.499 1.00 89.12 83 ALA A C 1
ATOM 621 O O . ALA A 1 83 ? -14.928 0.466 8.376 1.00 89.12 83 ALA A O 1
ATOM 622 N N . LYS A 1 84 ? -13.329 -0.393 9.687 1.00 90.56 84 LYS A N 1
ATOM 623 C CA . LYS A 1 84 ? -13.711 0.364 10.892 1.00 90.56 84 LYS A CA 1
ATOM 624 C C . LYS A 1 84 ? -13.140 1.787 10.915 1.00 90.56 84 LYS A C 1
ATOM 626 O O . LYS A 1 84 ? -13.571 2.582 11.742 1.00 90.56 84 LYS A O 1
ATOM 631 N N . ILE A 1 85 ? -12.144 2.084 10.076 1.00 89.94 85 ILE A N 1
ATOM 632 C CA . ILE A 1 85 ? -11.417 3.365 10.076 1.00 89.94 85 ILE A CA 1
ATOM 633 C C . ILE A 1 85 ? -11.646 4.133 8.777 1.00 89.94 85 ILE A C 1
ATOM 635 O O . ILE A 1 85 ? -11.837 5.346 8.818 1.00 89.94 85 ILE A O 1
ATOM 639 N N . TRP A 1 86 ? -11.617 3.438 7.641 1.00 91.62 86 TRP A N 1
ATOM 640 C CA . TRP A 1 86 ? -11.715 4.054 6.323 1.00 91.62 86 TRP A CA 1
ATOM 641 C C . TRP A 1 86 ? -12.840 3.444 5.504 1.00 91.62 86 TRP A C 1
ATOM 643 O O . TRP A 1 86 ? -13.095 2.238 5.573 1.00 91.62 86 TRP A O 1
ATOM 653 N N . SER A 1 87 ? -13.477 4.283 4.686 1.00 92.31 87 SER A N 1
ATOM 654 C CA . SER A 1 87 ? -14.398 3.804 3.661 1.00 92.31 87 SER A CA 1
ATOM 655 C C . SER A 1 87 ? -13.639 3.048 2.568 1.00 92.31 87 SER A C 1
ATOM 657 O O . SER A 1 87 ? -12.422 3.193 2.397 1.00 92.31 87 SER A O 1
ATOM 659 N N . ARG A 1 88 ? -14.366 2.252 1.782 1.00 93.25 88 ARG A N 1
ATOM 660 C CA . ARG A 1 88 ? -13.782 1.530 0.647 1.00 93.25 88 ARG A CA 1
ATOM 661 C C . ARG A 1 88 ? -13.145 2.493 -0.357 1.00 93.25 88 ARG A C 1
ATOM 663 O O . ARG A 1 88 ? -12.075 2.199 -0.879 1.00 93.25 88 ARG A O 1
ATOM 670 N N . GLU A 1 89 ? -13.769 3.640 -0.594 1.00 92.75 89 GLU A N 1
ATOM 671 C CA . GLU A 1 89 ? -13.293 4.680 -1.510 1.00 92.75 89 GLU A CA 1
ATOM 672 C C . GLU A 1 89 ? -11.976 5.289 -1.023 1.00 92.75 89 GLU A C 1
ATOM 674 O O . GLU A 1 89 ? -11.048 5.450 -1.812 1.00 92.75 89 GLU A O 1
ATOM 679 N N . GLN A 1 90 ? -11.853 5.558 0.279 1.00 92.56 90 GLN A N 1
ATOM 680 C CA . GLN A 1 90 ? -10.608 6.067 0.861 1.00 92.56 90 GLN A CA 1
ATOM 681 C C . GLN A 1 90 ? -9.467 5.051 0.725 1.00 92.56 90 GLN A C 1
ATOM 683 O O . GLN A 1 90 ? -8.345 5.418 0.376 1.00 92.56 90 GLN A O 1
ATOM 688 N N . VAL A 1 91 ? -9.746 3.764 0.955 1.00 94.38 91 VAL A N 1
ATOM 689 C CA . VAL A 1 91 ? -8.752 2.695 0.759 1.00 94.38 91 VAL A CA 1
ATOM 690 C C . VAL A 1 91 ? -8.348 2.572 -0.710 1.00 94.38 91 VAL A C 1
ATOM 692 O O . VAL A 1 91 ? -7.160 2.467 -1.009 1.00 94.38 91 VAL A O 1
ATOM 695 N N . MET A 1 92 ? -9.309 2.669 -1.629 1.00 95.44 92 MET A N 1
ATOM 696 C CA . MET A 1 92 ? -9.029 2.698 -3.065 1.00 95.44 92 MET A CA 1
ATOM 697 C C . MET A 1 92 ? -8.124 3.875 -3.447 1.00 95.44 92 MET A C 1
ATOM 699 O O . MET A 1 92 ? -7.136 3.661 -4.139 1.00 95.44 92 MET A O 1
ATOM 703 N N . GLN A 1 93 ? -8.376 5.087 -2.946 1.00 94.50 93 GLN A N 1
ATOM 704 C CA . GLN A 1 93 ? -7.513 6.251 -3.201 1.00 94.50 93 GLN A CA 1
ATOM 705 C C . GLN A 1 93 ? -6.077 6.049 -2.688 1.00 94.50 93 GLN A C 1
ATOM 707 O O . GLN A 1 93 ? -5.113 6.419 -3.366 1.00 94.50 93 GLN A O 1
ATOM 712 N N . MET A 1 94 ? -5.916 5.423 -1.515 1.00 95.06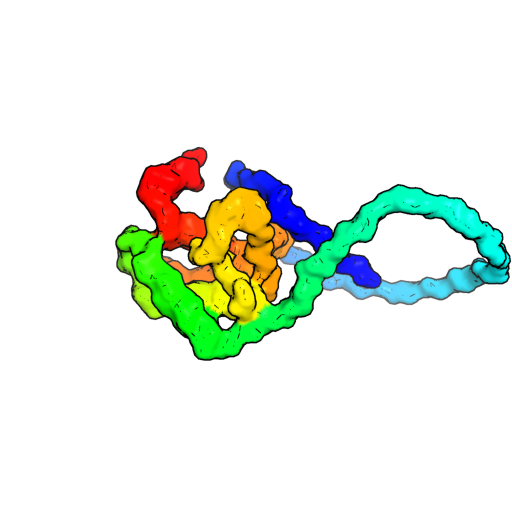 94 MET A N 1
ATOM 713 C CA . MET A 1 94 ? -4.594 5.056 -0.993 1.00 95.06 94 MET A CA 1
ATOM 714 C C . MET A 1 94 ? -3.883 4.072 -1.930 1.00 95.06 94 MET A C 1
ATOM 716 O O . MET A 1 94 ? -2.713 4.272 -2.257 1.00 95.06 94 MET A O 1
ATOM 720 N N . PHE A 1 95 ? -4.589 3.050 -2.414 1.00 96.69 95 PHE A N 1
ATOM 721 C CA . PHE A 1 95 ? -4.038 2.080 -3.359 1.00 96.69 95 PHE A CA 1
ATOM 722 C C . PHE A 1 95 ? -3.695 2.675 -4.712 1.00 96.69 95 PHE A C 1
ATOM 724 O O . PHE A 1 95 ? -2.630 2.380 -5.240 1.00 96.69 95 PHE A O 1
ATOM 731 N N . GLU A 1 96 ? -4.528 3.552 -5.258 1.00 96.12 96 GLU A N 1
ATOM 732 C CA . GLU A 1 96 ? -4.185 4.234 -6.500 1.00 96.12 96 GLU A CA 1
ATOM 733 C C . GLU A 1 96 ? -2.928 5.101 -6.340 1.00 96.12 96 GLU A C 1
ATOM 735 O O . GLU A 1 96 ? -2.110 5.181 -7.252 1.00 96.12 96 GLU A O 1
ATOM 740 N N . THR A 1 97 ? -2.740 5.724 -5.174 1.00 96.06 97 THR A N 1
ATOM 741 C CA . THR A 1 97 ? -1.522 6.494 -4.876 1.00 96.06 97 THR A CA 1
ATOM 742 C C . THR A 1 97 ? -0.291 5.587 -4.823 1.00 96.06 97 THR A C 1
ATOM 744 O O . THR A 1 97 ? 0.737 5.921 -5.409 1.00 96.06 97 THR A O 1
ATOM 747 N N . ILE A 1 98 ? -0.400 4.420 -4.179 1.00 96.50 98 ILE A N 1
ATOM 748 C CA . ILE A 1 98 ? 0.676 3.417 -4.140 1.00 96.50 98 ILE A CA 1
ATOM 749 C C . ILE A 1 98 ? 0.988 2.904 -5.549 1.00 96.50 98 ILE A C 1
ATOM 751 O O . ILE A 1 98 ? 2.150 2.895 -5.941 1.00 96.50 98 ILE A O 1
ATOM 755 N N . ALA A 1 99 ? -0.031 2.536 -6.327 1.00 96.31 99 ALA A N 1
ATOM 756 C CA . ALA A 1 99 ? 0.138 2.017 -7.679 1.00 96.31 99 ALA A CA 1
ATOM 757 C C . ALA A 1 99 ? 0.802 3.042 -8.611 1.00 96.31 99 ALA A C 1
ATOM 759 O O . ALA A 1 99 ? 1.681 2.675 -9.376 1.00 96.31 99 ALA A O 1
ATOM 760 N N . ARG A 1 100 ? 0.464 4.336 -8.508 1.00 96.69 100 ARG A N 1
ATOM 761 C CA . ARG A 1 100 ? 1.143 5.409 -9.268 1.00 96.69 100 ARG A CA 1
ATOM 762 C C . ARG A 1 100 ? 2.597 5.648 -8.853 1.00 96.69 100 ARG A C 1
ATOM 764 O O . ARG A 1 100 ? 3.301 6.362 -9.555 1.00 96.69 100 ARG A O 1
ATOM 771 N N . SER A 1 101 ? 3.015 5.119 -7.707 1.00 96.25 101 SER A N 1
ATOM 772 C CA . SER A 1 101 ? 4.325 5.377 -7.101 1.00 96.25 101 SER A CA 1
ATOM 773 C C . SER A 1 101 ? 5.303 4.212 -7.270 1.00 96.25 101 SER A C 1
ATOM 775 O O . SER A 1 101 ? 6.366 4.221 -6.652 1.00 96.25 101 SER A O 1
ATOM 777 N N . VAL A 1 102 ? 4.953 3.210 -8.075 1.00 95.44 102 VAL A N 1
ATOM 778 C CA . VAL A 1 102 ? 5.790 2.049 -8.408 1.00 95.44 102 VAL A CA 1
ATOM 779 C C . VAL A 1 102 ? 5.819 1.861 -9.923 1.00 95.44 102 VAL A C 1
ATOM 781 O O . VAL A 1 102 ? 5.005 2.449 -10.638 1.00 95.44 102 VAL A O 1
ATOM 784 N N . ASN A 1 103 ? 6.771 1.081 -10.432 1.00 94.12 103 ASN A N 1
ATOM 785 C CA . ASN A 1 103 ? 6.821 0.779 -11.861 1.00 94.12 103 ASN A CA 1
ATOM 786 C C . ASN A 1 103 ? 5.603 -0.073 -12.274 1.00 94.12 103 ASN A C 1
ATOM 788 O O . ASN A 1 103 ? 5.123 -0.894 -11.494 1.00 94.12 103 ASN A O 1
ATOM 792 N N . PHE A 1 104 ? 5.099 0.089 -13.501 1.00 90.19 104 PHE A N 1
ATOM 793 C CA . PHE A 1 104 ? 3.911 -0.637 -13.976 1.00 90.19 104 PHE A CA 1
ATOM 794 C C . PHE A 1 104 ? 4.073 -2.168 -13.991 1.00 90.19 104 PHE A C 1
ATOM 796 O O . PHE A 1 104 ? 3.070 -2.886 -13.991 1.00 90.19 104 PHE A O 1
ATOM 803 N N . THR A 1 105 ? 5.311 -2.669 -14.045 1.00 90.31 105 THR A N 1
ATOM 804 C CA . THR A 1 105 ? 5.625 -4.107 -14.004 1.00 90.31 105 THR A CA 1
ATOM 805 C C . THR A 1 105 ? 5.711 -4.675 -12.593 1.00 90.31 105 THR A C 1
ATOM 807 O O . THR A 1 105 ? 5.814 -5.890 -12.440 1.00 90.31 105 THR A O 1
ATOM 810 N N . GLU A 1 106 ? 5.715 -3.825 -11.569 1.00 92.75 106 GLU A N 1
ATOM 811 C CA . GLU A 1 106 ? 5.964 -4.220 -10.186 1.00 92.75 106 GLU A CA 1
ATOM 812 C C . GLU A 1 106 ? 4.669 -4.242 -9.362 1.00 92.75 106 GLU A C 1
ATOM 814 O O . GLU A 1 106 ? 3.759 -3.438 -9.564 1.00 92.75 106 GLU A O 1
ATOM 819 N N . ASP A 1 107 ? 4.587 -5.166 -8.402 1.00 94.31 107 ASP A N 1
ATOM 820 C CA . ASP A 1 107 ? 3.475 -5.258 -7.450 1.00 94.31 107 ASP A CA 1
ATOM 821 C C . ASP A 1 107 ? 4.035 -5.385 -6.020 1.00 94.31 107 ASP A C 1
ATOM 823 O O . ASP A 1 107 ? 4.535 -6.450 -5.652 1.00 94.31 107 ASP A O 1
ATOM 827 N N . PRO A 1 108 ? 3.980 -4.321 -5.195 1.00 92.50 108 PRO A N 1
ATOM 828 C CA . PRO A 1 108 ? 4.546 -4.333 -3.844 1.00 92.50 108 PRO A CA 1
ATOM 829 C C . PRO A 1 108 ? 3.714 -5.117 -2.820 1.00 92.50 108 PRO A C 1
ATOM 831 O O . PRO A 1 108 ? 4.131 -5.221 -1.667 1.00 92.50 108 PRO A O 1
ATOM 834 N N . ILE A 1 109 ? 2.520 -5.602 -3.183 1.00 93.31 109 ILE A N 1
ATOM 835 C CA . ILE A 1 109 ? 1.589 -6.250 -2.244 1.00 93.31 109 ILE A CA 1
ATOM 836 C C . ILE A 1 109 ? 1.393 -7.724 -2.598 1.00 93.31 109 ILE A C 1
ATOM 838 O O . ILE A 1 109 ? 1.428 -8.569 -1.707 1.00 93.31 109 ILE A O 1
ATOM 842 N N . LEU A 1 110 ? 1.178 -8.032 -3.878 1.00 93.50 110 LEU A N 1
ATOM 843 C CA . LEU A 1 110 ? 0.900 -9.387 -4.375 1.00 93.50 110 LEU A CA 1
ATOM 844 C C . LEU A 1 110 ? 1.962 -9.888 -5.368 1.00 93.50 110 LEU A C 1
ATOM 846 O O . LEU A 1 110 ? 1.687 -10.803 -6.145 1.00 93.50 110 LEU A O 1
ATOM 850 N N . GLY A 1 111 ? 3.146 -9.269 -5.377 1.00 91.50 111 GLY A N 1
ATOM 851 C CA . GLY A 1 111 ? 4.301 -9.722 -6.153 1.00 91.50 111 GLY A CA 1
ATOM 852 C C . GLY A 1 111 ? 4.877 -11.056 -5.661 1.00 91.50 111 GLY A C 1
ATOM 853 O O . GLY A 1 111 ? 4.282 -11.743 -4.832 1.00 91.50 111 GLY A O 1
ATOM 854 N N . ASP A 1 112 ? 6.047 -11.427 -6.185 1.00 91.88 112 ASP A N 1
ATOM 855 C CA . ASP A 1 112 ? 6.737 -12.666 -5.807 1.00 91.88 112 ASP A CA 1
ATOM 856 C C . ASP A 1 112 ? 7.047 -12.685 -4.292 1.00 91.88 112 ASP A C 1
ATOM 858 O O . ASP A 1 112 ? 7.787 -11.824 -3.812 1.00 91.88 112 ASP A O 1
ATOM 862 N N . PRO A 1 113 ? 6.493 -13.643 -3.521 1.00 89.19 113 PRO A N 1
ATOM 863 C CA . PRO A 1 113 ? 6.724 -13.734 -2.082 1.00 89.19 113 PRO A CA 1
ATOM 864 C C . PRO A 1 113 ? 8.069 -14.388 -1.722 1.00 89.19 113 PRO A C 1
ATOM 866 O O . PRO A 1 113 ? 8.360 -14.552 -0.534 1.00 89.19 113 PRO A O 1
ATOM 869 N N . SER A 1 114 ? 8.869 -14.821 -2.705 1.00 91.31 114 SER A N 1
ATOM 870 C CA . SER A 1 114 ? 10.170 -15.444 -2.464 1.00 91.31 114 SER A CA 1
ATOM 871 C C . SER A 1 114 ? 11.119 -14.498 -1.715 1.00 91.31 114 SER A C 1
ATOM 873 O O . SER A 1 114 ? 11.227 -13.325 -2.072 1.00 91.31 114 SER A O 1
ATOM 875 N N . PRO A 1 115 ? 11.913 -14.992 -0.745 1.00 89.62 115 PRO A N 1
ATOM 876 C CA . PRO A 1 115 ? 12.946 -14.186 -0.092 1.00 89.62 115 PRO A CA 1
ATOM 877 C C . PRO A 1 115 ? 14.047 -13.704 -1.054 1.00 89.62 115 PRO A C 1
ATOM 879 O O . PRO A 1 115 ? 14.835 -12.837 -0.685 1.00 89.62 115 PRO A O 1
ATOM 882 N N . SER A 1 116 ? 14.128 -14.273 -2.262 1.00 92.38 116 SER A N 1
ATOM 883 C CA . SER A 1 116 ? 15.057 -13.847 -3.314 1.00 92.38 116 SER A CA 1
ATOM 884 C C . SER A 1 116 ? 14.486 -12.780 -4.250 1.00 92.38 116 SER A C 1
ATOM 886 O O . SER A 1 116 ? 15.220 -12.293 -5.108 1.00 92.38 116 SER A O 1
ATOM 888 N N . ALA A 1 117 ? 13.193 -12.455 -4.147 1.00 89.88 117 ALA A N 1
ATOM 889 C CA . ALA A 1 117 ? 12.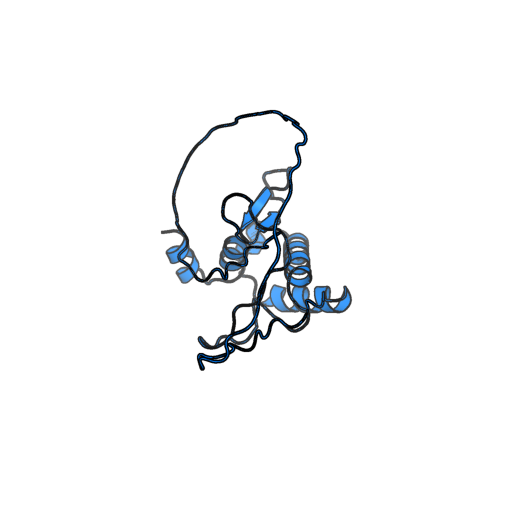579 -11.435 -4.984 1.00 89.88 117 ALA A CA 1
ATOM 890 C C . ALA A 1 117 ? 13.154 -10.049 -4.633 1.00 89.88 117 ALA A C 1
ATOM 892 O O . ALA A 1 117 ? 13.309 -9.730 -3.448 1.00 89.88 117 ALA A O 1
ATOM 893 N N . PRO A 1 118 ? 13.492 -9.209 -5.628 1.00 90.38 118 PRO A N 1
ATOM 894 C CA . PRO A 1 118 ? 13.952 -7.857 -5.355 1.00 90.38 118 PRO A CA 1
ATOM 895 C C . PRO A 1 118 ? 12.823 -7.016 -4.747 1.00 90.38 118 PRO A C 1
ATOM 897 O O . PRO A 1 118 ? 11.649 -7.169 -5.083 1.00 90.38 118 PRO A O 1
ATOM 900 N N . CYS A 1 119 ? 13.185 -6.089 -3.862 1.00 89.69 119 CYS A N 1
ATOM 901 C CA . CYS A 1 119 ? 12.237 -5.114 -3.334 1.00 89.69 119 CYS A CA 1
ATOM 902 C C . CYS A 1 119 ? 11.746 -4.184 -4.451 1.00 89.69 119 CYS A C 1
ATOM 904 O O . CYS A 1 119 ? 12.555 -3.641 -5.201 1.00 89.69 119 CYS A O 1
ATOM 906 N N . VAL A 1 120 ? 10.438 -3.931 -4.483 1.00 93.12 120 VAL A N 1
ATOM 907 C CA . VAL A 1 120 ? 9.818 -2.950 -5.385 1.00 93.12 120 VAL A CA 1
ATOM 908 C C . VAL A 1 120 ? 10.347 -1.546 -5.103 1.00 93.12 120 VAL A C 1
ATOM 910 O O . VAL A 1 120 ? 10.426 -1.119 -3.942 1.00 93.12 120 VAL A O 1
ATOM 913 N N . GLN A 1 121 ? 10.684 -0.810 -6.161 1.00 93.81 121 GLN A N 1
ATOM 914 C CA . GLN A 1 121 ? 11.238 0.530 -6.027 1.00 93.81 121 GLN A CA 1
ATOM 915 C C . GLN A 1 121 ? 10.130 1.579 -5.855 1.00 93.81 121 GLN A C 1
ATOM 917 O O . GLN A 1 121 ? 9.160 1.643 -6.607 1.00 93.81 121 GLN A O 1
ATOM 922 N N . TRP A 1 122 ? 10.290 2.445 -4.851 1.00 95.56 122 TRP A N 1
ATOM 923 C CA . TRP A 1 122 ? 9.369 3.552 -4.599 1.00 95.56 122 TRP A CA 1
ATOM 924 C C . TRP A 1 122 ? 9.780 4.816 -5.361 1.00 95.56 122 TRP A C 1
ATOM 926 O O . TRP A 1 122 ? 10.923 5.268 -5.264 1.00 95.56 122 TRP A O 1
ATOM 936 N N . HIS A 1 123 ? 8.818 5.419 -6.055 1.00 95.81 123 HIS A N 1
ATOM 937 C CA . HIS A 1 123 ? 8.969 6.639 -6.855 1.00 95.81 123 HIS A CA 1
ATOM 938 C C . HIS A 1 123 ? 8.050 7.786 -6.400 1.00 95.81 123 HIS A C 1
ATOM 940 O O . HIS A 1 123 ? 8.009 8.832 -7.046 1.00 95.81 123 HIS A O 1
ATOM 946 N N . GLY A 1 124 ? 7.311 7.596 -5.305 1.00 94.81 124 GLY A N 1
ATOM 947 C CA . GLY A 1 124 ? 6.440 8.614 -4.719 1.00 94.81 124 GLY A CA 1
ATOM 948 C C . GLY A 1 124 ? 7.130 9.459 -3.647 1.00 94.81 124 GLY A C 1
ATOM 949 O O . GLY A 1 124 ? 8.357 9.515 -3.536 1.00 94.81 124 GLY A O 1
ATOM 950 N N . ASP A 1 125 ? 6.319 10.080 -2.794 1.00 95.88 125 ASP A N 1
ATOM 951 C CA . ASP A 1 125 ? 6.807 10.957 -1.733 1.00 95.88 125 ASP A CA 1
ATOM 952 C C . ASP A 1 125 ? 7.617 10.205 -0.670 1.00 95.88 125 ASP A C 1
ATOM 954 O O . ASP A 1 125 ? 7.292 9.081 -0.270 1.00 95.88 125 ASP A O 1
ATOM 958 N N . ILE A 1 126 ? 8.663 10.860 -0.164 1.00 96.56 126 ILE A N 1
ATOM 959 C CA . ILE A 1 126 ? 9.499 10.362 0.931 1.00 96.56 126 ILE A CA 1
ATOM 960 C C . ILE A 1 126 ? 9.528 11.358 2.090 1.00 96.56 126 ILE A C 1
ATOM 962 O O . ILE A 1 126 ? 9.495 12.576 1.908 1.00 96.56 126 ILE A O 1
ATOM 966 N N . SER A 1 127 ? 9.620 10.840 3.311 1.00 95.12 127 SER A N 1
ATOM 967 C CA . SER A 1 127 ? 9.833 11.659 4.502 1.00 95.12 127 SER A CA 1
ATOM 968 C C . SER A 1 127 ? 11.207 12.323 4.447 1.00 95.12 127 SER A C 1
ATOM 970 O O . SER A 1 127 ? 12.217 11.640 4.316 1.00 95.12 127 SER A O 1
ATOM 972 N N . GLN A 1 128 ? 11.267 13.640 4.648 1.00 91.56 128 GLN A N 1
ATOM 973 C CA . GLN A 1 128 ? 12.543 14.365 4.721 1.00 91.56 128 GLN A CA 1
ATOM 974 C C . GLN A 1 128 ? 13.405 13.945 5.920 1.00 91.56 128 GLN A C 1
ATOM 976 O O . GLN A 1 128 ? 14.624 14.047 5.866 1.00 91.56 128 GLN A O 1
ATOM 981 N N . GLN A 1 129 ? 12.779 13.472 7.002 1.00 91.31 129 GLN A N 1
ATOM 982 C CA . GLN A 1 129 ? 13.483 13.115 8.234 1.00 91.31 129 GLN A CA 1
ATOM 983 C C . GLN A 1 129 ? 14.149 11.742 8.149 1.00 91.31 129 GLN A C 1
ATOM 985 O O . GLN A 1 129 ? 15.255 11.569 8.648 1.00 91.31 129 GLN A O 1
ATOM 990 N N . GLN A 1 130 ? 13.468 10.760 7.549 1.00 91.19 130 GLN A N 1
ATOM 991 C CA . GLN A 1 130 ? 13.933 9.366 7.541 1.00 91.19 130 GLN A CA 1
ATOM 992 C C . GLN A 1 130 ? 14.231 8.814 6.144 1.00 91.19 130 GLN A C 1
ATOM 994 O O . GLN A 1 130 ? 14.741 7.706 6.028 1.00 91.19 130 GLN A O 1
ATOM 999 N N . GLY A 1 131 ? 13.905 9.551 5.079 1.00 93.06 131 GLY A N 1
ATOM 1000 C CA . GLY A 1 131 ? 14.054 9.080 3.700 1.00 93.06 131 GLY A CA 1
ATOM 1001 C C . GLY A 1 131 ? 13.125 7.917 3.339 1.00 93.06 131 GLY A C 1
ATOM 1002 O O . GLY A 1 131 ? 13.364 7.238 2.349 1.00 93.06 131 GLY A O 1
ATOM 1003 N N . LEU A 1 132 ? 12.085 7.662 4.142 1.00 94.62 132 LEU A N 1
ATOM 1004 C CA . LEU A 1 132 ? 11.178 6.524 3.967 1.00 94.62 132 LEU A CA 1
ATOM 1005 C C . LEU A 1 132 ? 9.921 6.903 3.168 1.00 94.62 132 LEU A C 1
ATOM 1007 O O . LEU A 1 132 ? 9.435 8.025 3.339 1.00 94.62 132 LEU A O 1
ATOM 1011 N N . PRO A 1 133 ? 9.345 5.974 2.379 1.00 96.38 133 PRO A N 1
ATOM 1012 C CA . PRO A 1 133 ? 8.102 6.187 1.638 1.00 96.38 133 PRO A CA 1
ATOM 1013 C C . PRO A 1 133 ? 6.933 6.630 2.520 1.00 96.38 133 PRO A C 1
ATOM 1015 O O . PRO A 1 133 ? 6.655 6.018 3.561 1.00 96.38 133 PRO A O 1
ATOM 1018 N N . VAL A 1 134 ? 6.210 7.661 2.086 1.00 96.94 134 VAL A N 1
ATOM 1019 C CA . VAL A 1 134 ? 5.041 8.196 2.794 1.00 96.94 134 VAL A CA 1
ATOM 1020 C C . VAL A 1 134 ? 3.832 8.358 1.878 1.00 96.94 134 VAL A C 1
ATOM 1022 O O . VAL A 1 134 ? 3.955 8.544 0.674 1.00 96.94 134 VAL A O 1
ATOM 1025 N N . LEU A 1 135 ? 2.650 8.308 2.485 1.00 94.94 135 LEU A N 1
ATOM 1026 C CA . LEU A 1 135 ? 1.361 8.606 1.874 1.00 94.94 135 LEU A CA 1
ATOM 1027 C C . LEU A 1 135 ? 0.683 9.724 2.639 1.00 94.94 135 LEU A C 1
ATOM 1029 O O . LEU A 1 135 ? 0.743 9.785 3.870 1.00 94.94 135 LEU A O 1
ATOM 1033 N N . LEU A 1 136 ? -0.024 10.569 1.905 1.00 92.25 136 LEU A N 1
ATOM 1034 C CA . LEU A 1 136 ? -0.903 11.565 2.479 1.00 92.25 136 LEU A CA 1
ATOM 1035 C C . LEU A 1 136 ? -2.294 10.948 2.683 1.00 92.25 136 LEU A C 1
ATOM 1037 O O . LEU A 1 136 ? -2.955 10.575 1.719 1.00 92.25 136 LEU A O 1
ATOM 1041 N N . ILE A 1 137 ? -2.729 10.812 3.938 1.00 88.25 137 ILE A N 1
ATOM 1042 C CA . ILE A 1 137 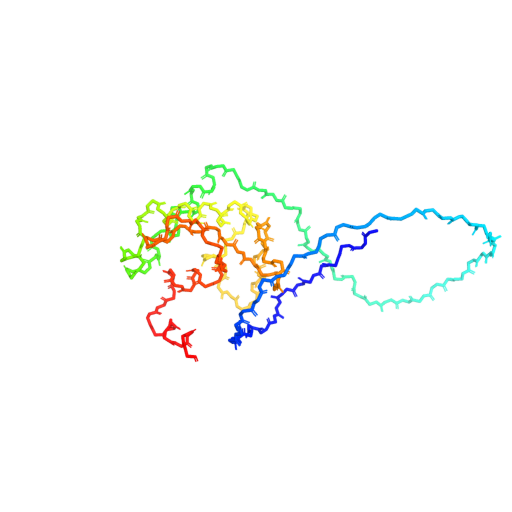? -3.984 10.127 4.282 1.00 88.25 137 ILE A CA 1
ATOM 1043 C C . ILE A 1 137 ? -4.848 11.036 5.144 1.00 88.25 137 ILE A C 1
ATOM 1045 O O . ILE A 1 137 ? -4.387 11.602 6.136 1.00 88.25 137 ILE A O 1
ATOM 1049 N N . GLN A 1 138 ? -6.131 11.132 4.809 1.00 83.69 138 GLN A N 1
ATOM 1050 C CA . GLN A 1 138 ? -7.116 11.773 5.670 1.00 83.69 138 GLN A CA 1
ATOM 1051 C C . GLN A 1 138 ? -7.620 10.766 6.710 1.00 83.69 138 GLN A C 1
ATOM 1053 O O . GLN A 1 138 ? -8.131 9.695 6.375 1.00 83.69 138 GLN A O 1
ATOM 1058 N N . LYS A 1 139 ? -7.436 11.082 7.993 1.00 77.94 139 LYS A N 1
ATOM 1059 C CA . LYS A 1 139 ? -7.958 10.260 9.092 1.00 77.94 139 LYS A CA 1
ATOM 1060 C C . LYS A 1 139 ? -9.398 10.687 9.390 1.00 77.94 139 LYS A C 1
ATOM 1062 O O . LYS A 1 139 ? -9.677 11.878 9.330 1.00 77.94 139 LYS A O 1
ATOM 1067 N N . PRO A 1 140 ? -10.293 9.774 9.798 1.00 70.44 140 PRO A N 1
ATOM 1068 C CA . PRO A 1 140 ? -11.689 10.125 10.083 1.00 70.44 140 PRO A CA 1
ATOM 1069 C C . PRO A 1 140 ? -11.833 11.217 11.158 1.00 70.44 140 PRO A C 1
ATOM 1071 O O . PRO A 1 140 ? -12.711 12.064 11.065 1.00 70.44 140 PRO A O 1
ATOM 1074 N N . ASN A 1 141 ? -10.925 11.248 12.140 1.00 72.38 141 ASN A N 1
ATOM 1075 C CA . ASN A 1 141 ? -10.970 12.200 13.256 1.00 72.38 141 ASN A CA 1
ATOM 1076 C C . ASN A 1 141 ? -10.168 13.486 13.009 1.00 72.38 141 ASN A C 1
ATOM 1078 O O . ASN A 1 141 ? -10.070 14.317 13.910 1.00 72.38 141 ASN A O 1
ATOM 1082 N N . ASN A 1 142 ? -9.529 13.636 11.845 1.00 74.44 142 ASN A N 1
ATOM 1083 C CA . ASN A 1 142 ? -8.725 14.815 11.549 1.00 74.44 142 ASN A CA 1
ATOM 1084 C C . ASN A 1 142 ? -9.040 15.320 10.136 1.00 74.44 142 ASN A C 1
ATOM 1086 O O . ASN A 1 142 ? -8.741 14.623 9.165 1.00 74.44 142 ASN A O 1
ATOM 1090 N N . PRO A 1 143 ? -9.623 16.525 9.997 1.00 74.12 143 PRO A N 1
ATOM 1091 C CA . PRO A 1 143 ? -9.973 17.058 8.685 1.00 74.12 143 PRO A CA 1
ATOM 1092 C C . PRO A 1 143 ? -8.731 17.322 7.828 1.00 74.12 143 PRO A C 1
ATOM 1094 O O . PRO A 1 143 ? -8.822 17.283 6.602 1.00 74.12 143 PRO A O 1
ATOM 1097 N N . SER A 1 144 ? -7.571 17.549 8.457 1.00 83.56 144 SER A N 1
ATOM 1098 C CA . SER A 1 144 ? -6.318 17.777 7.746 1.00 83.56 144 SER A CA 1
ATOM 1099 C C . SER A 1 144 ? -5.663 16.457 7.314 1.00 83.56 144 SER A C 1
ATOM 1101 O O . SER A 1 144 ? -5.523 15.527 8.121 1.00 83.56 144 SER A O 1
ATOM 1103 N N . PRO A 1 145 ? -5.245 16.345 6.043 1.00 85.75 145 PRO A N 1
ATOM 1104 C CA . PRO A 1 145 ? -4.533 15.170 5.580 1.00 85.75 145 PRO A CA 1
ATOM 1105 C C . PRO A 1 145 ? -3.172 15.069 6.284 1.00 85.75 145 PRO A C 1
ATOM 1107 O O . PRO A 1 145 ? -2.443 16.050 6.416 1.00 85.75 145 PRO A O 1
ATOM 1110 N N . THR A 1 146 ? -2.833 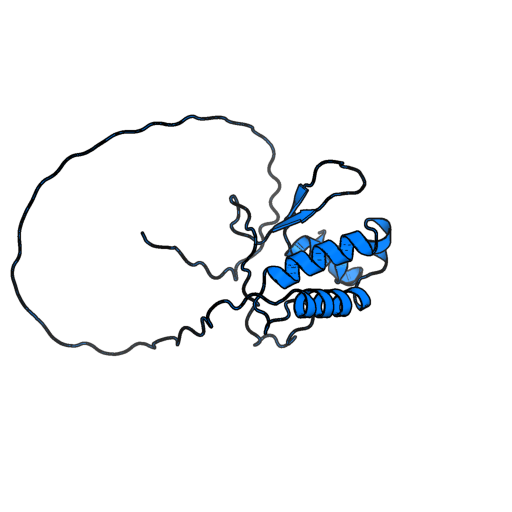13.875 6.767 1.00 89.81 146 THR A N 1
ATOM 1111 C CA . THR A 1 146 ? -1.612 13.610 7.538 1.00 89.81 146 THR A CA 1
ATOM 1112 C C . THR A 1 146 ? -0.693 12.668 6.766 1.00 89.81 146 THR A C 1
ATOM 1114 O O . THR A 1 146 ? -1.133 11.627 6.278 1.00 89.81 146 THR A O 1
ATOM 1117 N N . SER A 1 147 ? 0.599 12.995 6.698 1.00 92.00 147 SER A N 1
ATOM 1118 C CA . SER A 1 147 ? 1.611 12.102 6.125 1.00 92.00 147 SER A CA 1
ATOM 1119 C C . SER A 1 147 ? 1.851 10.894 7.041 1.00 92.00 147 SER A C 1
ATOM 1121 O O . SER A 1 147 ? 2.042 11.047 8.249 1.00 92.00 147 SER A O 1
ATOM 1123 N N . THR A 1 148 ? 1.803 9.681 6.491 1.00 93.38 148 THR A N 1
ATOM 1124 C CA . THR A 1 148 ? 2.039 8.416 7.208 1.00 93.38 148 THR A CA 1
ATOM 1125 C C . THR A 1 148 ? 2.905 7.493 6.357 1.00 93.38 148 THR A C 1
ATOM 1127 O O . THR A 1 148 ? 2.762 7.465 5.141 1.00 93.38 148 THR A O 1
ATOM 1130 N N . TYR A 1 149 ? 3.790 6.708 6.974 1.00 95.25 149 TYR A N 1
ATOM 1131 C CA . TYR A 1 149 ? 4.643 5.767 6.241 1.00 95.25 149 TYR A CA 1
ATOM 1132 C C . TYR A 1 149 ? 3.845 4.675 5.524 1.00 95.25 149 TYR A C 1
ATOM 1134 O O . TYR A 1 149 ? 2.976 4.044 6.135 1.00 95.25 149 TYR A O 1
ATOM 1142 N N . VAL A 1 150 ? 4.207 4.398 4.267 1.00 95.75 150 VAL A N 1
ATOM 1143 C CA . VAL A 1 150 ? 3.565 3.371 3.422 1.00 95.75 150 VAL A CA 1
ATOM 1144 C C . VAL A 1 150 ? 3.562 2.015 4.129 1.00 95.75 150 VAL A C 1
ATOM 1146 O O . VAL A 1 150 ? 2.515 1.389 4.258 1.00 95.75 150 VAL A O 1
ATOM 1149 N N . CYS A 1 151 ? 4.705 1.591 4.678 1.00 93.31 151 CYS A N 1
ATOM 1150 C CA . CYS A 1 151 ? 4.836 0.294 5.348 1.00 93.31 151 CYS A CA 1
ATOM 1151 C C . CYS A 1 151 ? 3.879 0.130 6.541 1.00 93.31 151 CYS A C 1
ATOM 1153 O O . CYS A 1 151 ? 3.312 -0.944 6.731 1.00 93.31 151 CYS A O 1
ATOM 1155 N N . ARG A 1 152 ? 3.635 1.199 7.314 1.00 93.19 152 ARG A N 1
ATOM 1156 C CA . ARG A 1 152 ? 2.692 1.169 8.444 1.00 93.19 152 ARG A CA 1
ATOM 1157 C C . ARG A 1 152 ? 1.255 1.001 7.966 1.00 93.19 152 ARG A C 1
ATOM 1159 O O . ARG A 1 152 ? 0.483 0.277 8.591 1.00 93.19 152 ARG A O 1
ATOM 1166 N N . VAL A 1 153 ? 0.905 1.662 6.865 1.00 94.06 153 VAL A N 1
ATOM 1167 C CA . VAL A 1 153 ? -0.421 1.555 6.246 1.00 94.06 153 VAL A CA 1
ATOM 1168 C C . VAL A 1 153 ? -0.623 0.141 5.710 1.00 94.06 153 VAL A C 1
ATOM 1170 O O . VAL A 1 153 ? -1.610 -0.496 6.063 1.00 94.06 153 VAL A O 1
ATOM 1173 N N . LEU A 1 154 ? 0.337 -0.389 4.948 1.00 94.94 154 LEU A N 1
ATOM 1174 C CA . LEU A 1 154 ? 0.270 -1.746 4.399 1.00 94.94 154 LEU A CA 1
ATOM 1175 C C . LEU A 1 154 ? 0.165 -2.811 5.496 1.00 94.94 154 LEU A C 1
ATOM 1177 O O . LEU A 1 154 ? -0.714 -3.668 5.431 1.00 94.94 154 LEU A O 1
ATOM 1181 N N . ALA A 1 155 ? 0.984 -2.718 6.547 1.00 94.31 155 ALA A N 1
ATOM 1182 C CA . ALA A 1 155 ? 0.888 -3.619 7.692 1.00 94.31 155 ALA A CA 1
ATOM 1183 C C . ALA A 1 155 ? -0.509 -3.574 8.325 1.00 94.31 155 ALA A C 1
ATOM 1185 O O . ALA A 1 155 ? -1.120 -4.609 8.593 1.00 94.31 155 ALA A O 1
ATOM 1186 N N . PHE A 1 156 ? -1.062 -2.376 8.515 1.00 93.88 156 PHE A N 1
ATOM 1187 C CA . PHE A 1 156 ? -2.403 -2.238 9.063 1.00 93.88 156 PHE A CA 1
ATOM 1188 C C . PHE A 1 156 ? -3.496 -2.768 8.124 1.00 93.88 156 PHE A C 1
ATOM 1190 O O . PHE A 1 156 ? -4.487 -3.303 8.621 1.00 93.88 156 PHE A O 1
ATOM 1197 N N . LEU A 1 157 ? -3.337 -2.662 6.804 1.00 95.31 157 LEU A N 1
ATOM 1198 C CA . LEU A 1 157 ? -4.328 -3.130 5.832 1.00 95.31 157 LEU A CA 1
ATOM 1199 C C . LEU A 1 157 ? -4.285 -4.646 5.606 1.00 95.31 157 LEU A C 1
ATOM 1201 O O . LEU A 1 157 ? -5.351 -5.233 5.447 1.00 95.31 157 LEU A O 1
ATOM 1205 N N . PHE A 1 158 ? -3.107 -5.277 5.624 1.00 95.44 158 PHE A N 1
ATOM 1206 C CA . PHE A 1 158 ? -2.940 -6.652 5.126 1.00 95.44 158 PHE A CA 1
ATOM 1207 C C . PHE A 1 158 ? -2.490 -7.680 6.165 1.00 95.44 158 PHE A C 1
ATOM 1209 O O . PHE A 1 158 ? -2.914 -8.831 6.072 1.00 95.44 158 PHE A O 1
ATOM 1216 N N . ALA A 1 159 ? -1.681 -7.295 7.160 1.00 94.62 159 ALA A N 1
ATOM 1217 C CA . ALA A 1 159 ? -1.145 -8.255 8.131 1.00 94.62 159 ALA A CA 1
ATOM 1218 C C . ALA A 1 159 ? -2.280 -8.979 8.872 1.00 94.62 159 ALA A C 1
ATOM 1220 O O . ALA A 1 159 ? -3.313 -8.377 9.144 1.00 94.62 159 ALA A O 1
ATOM 1221 N N . ASP A 1 160 ? -2.139 -10.244 9.244 1.00 93.75 16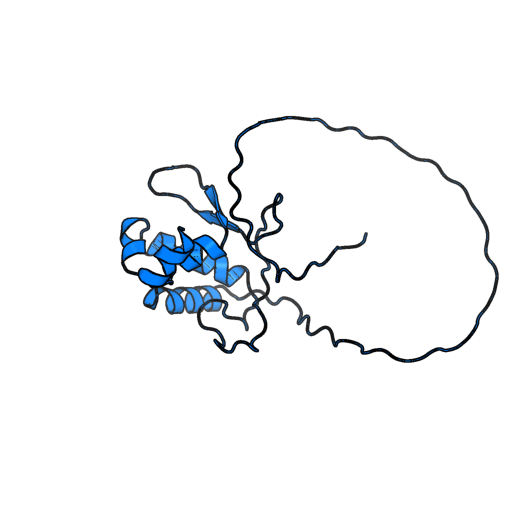0 ASP A N 1
ATOM 1222 C CA . ASP A 1 160 ? -3.135 -10.839 10.139 1.00 93.75 160 ASP A CA 1
ATOM 1223 C C . ASP A 1 160 ? -3.072 -10.195 11.542 1.00 93.75 160 ASP A C 1
ATOM 1225 O O . ASP A 1 160 ? -2.173 -9.413 11.875 1.00 93.75 160 ASP A O 1
ATOM 1229 N N . ASP A 1 161 ? -4.068 -10.473 12.381 1.00 91.88 161 ASP A N 1
ATOM 1230 C CA . ASP A 1 161 ? -4.146 -9.851 13.706 1.00 91.88 161 ASP A CA 1
ATOM 1231 C C . ASP A 1 161 ? -3.017 -10.306 14.647 1.00 91.88 161 ASP A C 1
ATOM 1233 O O . ASP A 1 161 ? -2.675 -9.577 15.581 1.00 91.88 161 ASP A O 1
ATOM 1237 N N . ALA A 1 162 ? -2.424 -11.482 14.417 1.00 92.75 162 ALA A N 1
ATOM 1238 C CA . ALA A 1 162 ? -1.275 -11.963 15.182 1.00 92.75 162 ALA A CA 1
ATOM 1239 C C . ALA A 1 162 ? -0.005 -11.176 14.821 1.00 92.75 162 ALA A C 1
ATOM 1241 O O . ALA A 1 162 ? 0.635 -10.598 15.700 1.00 92.75 162 ALA A O 1
ATOM 1242 N N . SER A 1 163 ? 0.296 -11.059 13.530 1.00 91.69 163 SER A N 1
ATOM 1243 C CA . SER A 1 163 ? 1.427 -10.299 12.996 1.00 91.69 163 SER A CA 1
ATOM 1244 C C . SER A 1 163 ? 1.309 -8.819 13.343 1.00 91.69 163 SER A C 1
ATOM 1246 O O . SER A 1 163 ? 2.281 -8.193 13.761 1.00 91.69 163 SER A O 1
ATOM 1248 N N . LEU A 1 164 ? 0.102 -8.251 13.264 1.00 91.50 164 LEU A N 1
ATOM 1249 C CA . LEU A 1 164 ? -0.110 -6.855 13.636 1.00 91.50 164 LEU A CA 1
ATOM 1250 C C . LEU A 1 164 ? 0.132 -6.604 15.133 1.00 91.50 164 LEU A C 1
ATOM 1252 O O . LEU A 1 164 ? 0.565 -5.510 15.493 1.00 91.50 164 LEU A O 1
ATOM 1256 N N . LYS A 1 165 ? -0.145 -7.577 16.014 1.00 90.69 165 LYS A N 1
ATOM 1257 C CA . LYS A 1 165 ? 0.178 -7.453 17.446 1.00 90.69 165 LYS A CA 1
ATOM 1258 C C . LYS A 1 165 ? 1.685 -7.417 17.671 1.00 90.69 165 LYS A C 1
ATOM 1260 O O . LYS A 1 165 ? 2.130 -6.583 18.448 1.00 90.69 165 LYS A O 1
ATOM 1265 N N . LEU A 1 166 ? 2.446 -8.254 16.966 1.00 89.94 166 LEU A N 1
ATOM 1266 C CA . LEU A 1 166 ? 3.911 -8.257 17.041 1.00 89.94 166 LEU A CA 1
ATOM 1267 C C . LEU A 1 166 ? 4.509 -6.922 16.578 1.00 89.94 166 LEU A C 1
ATOM 1269 O O . LEU A 1 166 ? 5.440 -6.428 17.193 1.00 89.94 166 LEU A O 1
ATOM 1273 N N . LEU A 1 167 ? 3.929 -6.292 15.552 1.00 83.94 167 LEU A N 1
ATOM 1274 C CA . LEU A 1 167 ? 4.373 -4.982 15.051 1.00 83.94 167 LEU A CA 1
ATOM 1275 C C . LEU A 1 167 ? 4.035 -3.794 15.970 1.00 83.94 167 LEU A C 1
ATOM 1277 O O . LEU A 1 167 ? 4.456 -2.670 15.695 1.00 83.94 167 LEU A O 1
ATOM 1281 N N . LYS A 1 168 ? 3.207 -4.009 16.997 1.00 79.00 168 LYS A N 1
ATOM 1282 C CA . LYS A 1 168 ? 2.805 -2.983 17.973 1.00 79.00 168 LYS A CA 1
ATOM 1283 C C . LYS A 1 168 ? 3.562 -3.084 19.298 1.00 79.00 168 LYS A C 1
ATOM 1285 O O . LYS A 1 168 ? 3.366 -2.205 20.137 1.00 79.00 168 LYS A O 1
ATOM 1290 N N . GLN A 1 169 ? 4.319 -4.160 19.497 1.00 65.56 169 GLN A N 1
ATOM 1291 C CA . GLN A 1 169 ? 5.203 -4.360 20.646 1.00 65.56 169 GLN A CA 1
ATOM 1292 C C . GLN A 1 169 ? 6.534 -3.656 20.396 1.00 65.56 169 GLN A C 1
ATOM 1294 O O . GLN A 1 169 ? 7.070 -3.109 21.382 1.00 65.56 169 GLN A O 1
#

Organism: NCBI:txid935652

pLDDT: mean 74.46, std 25.09, range [31.58, 96.94]

Mean predicted aligned error: 15.46 Å

Foldseek 3Di:
DDDDDDDPPDDDDPDDDDDDDDDDDDDDDDDDDDDDDDDDDDDDDDDDDDPPPPPCDPAAFDDPVLLQVLLVVCLVQFDPVVVVKDDSVQSSVQSSLQSRQFGSVDRQQPPDPDPPDDHTDGRDDADPVPRAAWDFHDTPVHNHTDIDGPVVVSCNTHPPPVSNVVVVD

Solvent-accessible surface area (backbone atoms only — not comparable to full-atom values): 11529 Å² total; per-residue (Å²): 135,88,80,85,83,75,85,87,85,71,82,85,79,91,71,91,80,82,90,81,91,86,86,84,87,89,86,87,88,80,89,87,88,83,90,89,91,89,85,80,89,87,85,83,88,86,82,88,80,78,86,73,76,76,82,69,71,78,85,45,72,42,52,73,68,55,22,51,52,53,26,60,59,54,59,80,59,51,39,74,73,41,66,78,65,40,54,73,67,57,51,41,53,54,33,35,53,52,42,57,18,27,39,63,92,58,50,89,84,82,43,77,86,53,93,85,50,79,81,73,65,80,70,58,54,57,37,90,88,76,69,42,56,38,40,78,41,70,47,85,90,35,96,63,69,40,80,42,48,45,67,62,51,49,44,64,32,52,46,53,77,66,59,46,52,63,77,72,111

Secondary structure (DSSP, 8-state):
---------S----------------------------------------------PPP-PPPHHHHHHHHHHHHTT--GGGGGTS-HHHHHHHHHHHHTTS-TT--TTTS--STTSPPPPP-S-B-TTT--BEEEEEETTEEEEEEEEHHHHHHHHHS-HHHHHHTT-

Radius of gyration: 22.52 Å; Cα contacts (8 Å, |Δi|>4): 119; chains: 1; bounding box: 65×51×41 Å